Protein AF-A0AAC9LGB8-F1 (afdb_monomer_lite)

Sequence (91 aa):
MDRADGDVVAKAADCPIRNSGPTRGMAKLENSSDGIEVGVSEHTSAVVDAESTNGTVRNSLSVQDAGRSGDSVEIHARNRRDGIVLRRALD

pLDDT: mean 74.54, std 14.05, range [38.44, 91.94]

Organism: NCBI:txid1612552

Radius of gyration: 12.27 Å; chains: 1; bounding box: 30×22×35 Å

Foldseek 3Di:
DDAPPEEAEDEDEADEAADQYAYFEEYAYEYEADEYEDAHAPLEAEDDDEDEQAEEEAAPDDHDPPPPRPTYYYYHYYYYHYYYYYDHHDD

Structure (mmCIF, N/CA/C/O backbone):
data_AF-A0AAC9LGB8-F1
#
_entry.id   AF-A0AAC9LGB8-F1
#
loop_
_atom_site.group_PDB
_atom_site.id
_atom_site.type_symbol
_atom_site.label_atom_id
_atom_site.label_alt_id
_atom_site.label_comp_id
_atom_site.label_asym_id
_atom_site.label_entity_id
_atom_site.label_seq_id
_atom_site.pdbx_PDB_ins_code
_atom_site.Cartn_x
_atom_site.Cartn_y
_atom_site.Cartn_z
_atom_site.occupancy
_atom_site.B_iso_or_equiv
_atom_site.auth_seq_id
_atom_site.auth_comp_id
_atom_site.auth_asym_id
_atom_site.auth_atom_id
_atom_site.pdbx_PDB_model_num
ATOM 1 N N . MET A 1 1 ? -18.196 -4.448 -3.559 1.00 38.44 1 MET A N 1
ATOM 2 C CA . MET A 1 1 ? -17.405 -3.505 -2.751 1.00 38.44 1 MET A CA 1
ATOM 3 C C . MET A 1 1 ? -16.712 -4.356 -1.718 1.00 38.44 1 MET A C 1
ATOM 5 O O . MET A 1 1 ? -17.400 -4.947 -0.898 1.00 38.44 1 MET A O 1
ATOM 9 N N . ASP A 1 2 ? -15.414 -4.573 -1.898 1.00 39.28 2 ASP A N 1
ATOM 10 C CA . ASP A 1 2 ? -14.637 -5.455 -1.033 1.00 39.28 2 ASP A CA 1
ATOM 11 C C . ASP A 1 2 ? -14.346 -4.698 0.266 1.00 39.28 2 ASP A C 1
ATOM 13 O O . ASP A 1 2 ? -13.674 -3.666 0.256 1.00 39.28 2 ASP A O 1
ATOM 17 N N . ARG A 1 3 ? -14.984 -5.134 1.351 1.00 43.34 3 ARG A N 1
ATOM 18 C CA . ARG A 1 3 ? -14.820 -4.586 2.696 1.00 43.34 3 ARG A CA 1
ATOM 19 C C . ARG A 1 3 ? -13.940 -5.578 3.440 1.00 43.34 3 ARG A C 1
ATOM 21 O O . ARG A 1 3 ? -14.418 -6.626 3.864 1.00 43.34 3 ARG A O 1
ATOM 28 N N . ALA A 1 4 ? -12.651 -5.279 3.529 1.00 49.41 4 ALA A N 1
ATOM 29 C CA . ALA A 1 4 ? -11.716 -6.116 4.260 1.00 49.41 4 ALA A CA 1
ATOM 30 C C . ALA A 1 4 ? -11.725 -5.708 5.738 1.00 49.41 4 ALA A C 1
ATOM 32 O O . ALA A 1 4 ? -10.968 -4.844 6.166 1.00 49.41 4 ALA A O 1
ATOM 33 N N . ASP A 1 5 ? -12.598 -6.339 6.522 1.00 50.09 5 ASP A N 1
ATOM 34 C CA . ASP A 1 5 ? -12.628 -6.246 7.992 1.00 50.09 5 ASP A CA 1
ATOM 35 C C . ASP A 1 5 ? -11.456 -7.028 8.661 1.00 50.09 5 ASP A C 1
ATOM 37 O O . ASP A 1 5 ? -11.504 -7.352 9.846 1.00 50.09 5 ASP A O 1
ATOM 41 N N . GLY A 1 6 ? -10.386 -7.333 7.913 1.00 55.16 6 GLY A N 1
ATOM 42 C CA . GLY A 1 6 ? -9.187 -8.048 8.364 1.00 55.16 6 GLY A CA 1
ATOM 43 C C . GLY A 1 6 ? -7.975 -7.775 7.466 1.00 55.16 6 GLY A C 1
ATOM 44 O O . GLY A 1 6 ? -8.108 -7.093 6.448 1.00 55.16 6 GLY A O 1
ATOM 45 N N . ASP A 1 7 ? -6.805 -8.294 7.858 1.00 53.12 7 ASP A N 1
ATOM 46 C CA . ASP A 1 7 ? -5.520 -8.063 7.182 1.00 53.12 7 ASP A CA 1
ATOM 47 C C . ASP A 1 7 ? -5.622 -8.187 5.653 1.00 53.12 7 ASP A C 1
ATOM 49 O O . ASP A 1 7 ? -6.081 -9.197 5.111 1.00 53.12 7 ASP A O 1
ATOM 53 N N . VAL A 1 8 ? -5.153 -7.162 4.941 1.00 65.38 8 VAL A N 1
ATOM 54 C CA . VAL A 1 8 ? -5.181 -7.106 3.478 1.00 65.38 8 VAL A CA 1
ATOM 55 C C . VAL A 1 8 ? -3.822 -7.511 2.935 1.00 65.38 8 VAL A C 1
ATOM 57 O O . VAL A 1 8 ? -2.829 -6.808 3.108 1.00 65.38 8 VAL A O 1
ATOM 60 N N . VAL A 1 9 ? -3.781 -8.615 2.195 1.00 63.66 9 VAL A N 1
ATOM 61 C CA . VAL A 1 9 ? -2.608 -9.001 1.405 1.00 63.66 9 VAL A CA 1
ATOM 62 C C . VAL A 1 9 ? -2.984 -8.937 -0.066 1.00 63.66 9 VAL A C 1
ATOM 64 O O . VAL A 1 9 ? -3.773 -9.750 -0.542 1.00 63.66 9 VAL A O 1
ATOM 67 N N . ALA A 1 10 ? -2.410 -7.984 -0.798 1.00 65.94 10 ALA A N 1
ATOM 68 C CA . ALA A 1 10 ? -2.626 -7.854 -2.235 1.00 65.94 10 ALA A CA 1
ATOM 69 C C . ALA A 1 10 ? -1.287 -7.833 -2.976 1.00 65.94 10 ALA A C 1
ATOM 71 O O . ALA A 1 10 ? -0.374 -7.082 -2.636 1.00 65.94 10 ALA A O 1
ATOM 72 N N . LYS A 1 11 ? -1.176 -8.656 -4.018 1.00 69.06 11 LYS A N 1
ATOM 73 C CA . LYS A 1 11 ? -0.030 -8.659 -4.929 1.00 69.06 11 LYS A CA 1
ATOM 74 C C . LYS A 1 11 ? -0.527 -8.524 -6.357 1.00 69.06 11 LYS A C 1
ATOM 76 O O . LYS A 1 11 ? -1.431 -9.252 -6.759 1.00 69.06 11 LYS A O 1
ATOM 81 N N . ALA A 1 12 ? 0.076 -7.622 -7.115 1.00 65.06 12 ALA A N 1
ATOM 82 C CA . ALA A 1 12 ? -0.207 -7.437 -8.531 1.00 65.06 12 ALA A CA 1
ATOM 83 C C . ALA A 1 12 ? 1.104 -7.299 -9.314 1.00 65.06 12 ALA A C 1
ATOM 85 O O . ALA A 1 12 ? 2.119 -6.865 -8.778 1.00 65.06 12 ALA A O 1
ATOM 86 N N . ALA A 1 13 ? 1.100 -7.701 -10.583 1.00 64.12 13 ALA A N 1
ATOM 87 C CA . ALA A 1 13 ? 2.248 -7.515 -11.472 1.00 64.12 13 ALA A CA 1
ATOM 88 C C . ALA A 1 13 ? 2.052 -6.278 -12.362 1.00 64.12 13 ALA A C 1
ATOM 90 O O . ALA A 1 13 ? 2.872 -5.365 -12.326 1.00 64.12 13 ALA A O 1
ATOM 91 N N . ASP A 1 14 ? 0.931 -6.233 -13.088 1.00 64.69 14 ASP A N 1
ATOM 92 C CA . ASP A 1 14 ? 0.623 -5.218 -14.111 1.00 64.69 14 ASP A CA 1
ATOM 93 C C . ASP A 1 14 ? -0.809 -4.675 -13.975 1.00 64.69 14 ASP A C 1
ATOM 95 O O . ASP A 1 14 ? -1.489 -4.373 -14.953 1.00 64.69 14 ASP A O 1
ATOM 99 N N . CYS A 1 15 ? -1.337 -4.668 -12.753 1.00 63.50 15 CYS A N 1
ATOM 100 C CA . CYS A 1 15 ? -2.651 -4.105 -12.467 1.00 63.50 15 CYS A CA 1
ATOM 101 C C . CYS A 1 15 ? -2.544 -3.170 -11.267 1.00 63.50 15 CYS A C 1
ATOM 103 O O . CYS A 1 15 ? -1.841 -3.502 -10.309 1.00 63.50 15 CYS A O 1
ATOM 105 N N . PRO A 1 16 ? -3.240 -2.024 -11.271 1.00 70.25 16 PRO A N 1
ATOM 106 C CA . PRO A 1 16 ? -3.232 -1.124 -10.131 1.00 70.25 16 PRO A CA 1
ATOM 107 C C . PRO A 1 16 ? -3.898 -1.790 -8.924 1.00 70.25 16 PRO A C 1
ATOM 109 O O . PRO A 1 16 ? -4.990 -2.353 -9.034 1.00 70.25 16 PRO A O 1
ATOM 112 N N . ILE A 1 17 ? -3.263 -1.684 -7.757 1.00 75.44 17 ILE A N 1
ATOM 113 C CA . ILE A 1 17 ? -3.862 -2.112 -6.488 1.00 75.44 17 ILE A CA 1
ATOM 114 C C . ILE A 1 17 ? -4.582 -0.907 -5.892 1.00 75.44 17 ILE A C 1
ATOM 116 O O . ILE A 1 17 ? -3.947 0.108 -5.608 1.00 75.44 17 ILE A O 1
ATOM 120 N N . ARG A 1 18 ? -5.899 -1.016 -5.695 1.00 75.06 18 ARG A N 1
ATOM 121 C CA . ARG A 1 18 ? -6.715 0.021 -5.052 1.00 75.06 18 ARG A CA 1
ATOM 122 C C . ARG A 1 18 ? -7.426 -0.557 -3.842 1.00 75.06 18 ARG A C 1
ATOM 124 O O . ARG A 1 18 ? -8.414 -1.273 -3.994 1.00 75.06 18 ARG A O 1
ATOM 131 N N . ASN A 1 19 ? -6.953 -0.212 -2.651 1.00 67.38 19 ASN A N 1
ATOM 132 C CA . ASN A 1 19 ? -7.693 -0.485 -1.429 1.00 67.38 19 ASN A CA 1
ATOM 133 C C . ASN A 1 19 ? -8.526 0.747 -1.067 1.00 67.38 19 ASN A C 1
ATOM 135 O O . ASN A 1 19 ? -7.991 1.779 -0.664 1.00 67.38 19 ASN A O 1
ATOM 139 N N . SER A 1 20 ? -9.836 0.642 -1.285 1.00 56.53 20 SER A N 1
ATOM 140 C CA . SER A 1 20 ? -10.787 1.739 -1.060 1.00 56.53 20 SER A CA 1
ATOM 141 C C . SER A 1 20 ? -11.389 1.712 0.346 1.00 56.53 20 SER A C 1
ATOM 143 O O . SER A 1 20 ? -12.038 2.679 0.729 1.00 56.53 20 SER A O 1
ATOM 145 N N . GLY A 1 21 ? -11.227 0.600 1.070 1.00 53.72 21 GLY A N 1
ATOM 146 C CA . GLY A 1 21 ? -11.889 0.345 2.342 1.00 53.72 21 GLY A CA 1
ATOM 147 C C . GLY A 1 21 ? -10.958 0.539 3.540 1.00 53.72 21 GLY A C 1
ATOM 148 O O . GLY A 1 21 ? -9.736 0.423 3.409 1.00 53.72 21 GLY A O 1
ATOM 149 N N . PRO A 1 22 ? -11.519 0.823 4.723 1.00 51.38 22 PRO A N 1
ATOM 150 C CA . PRO A 1 22 ? -10.738 0.985 5.936 1.00 51.38 22 PRO A CA 1
ATOM 151 C C . PRO A 1 22 ? -10.097 -0.353 6.318 1.00 51.38 22 PRO A C 1
ATOM 153 O O . PRO A 1 22 ? -10.788 -1.304 6.667 1.00 51.38 22 PRO A O 1
ATOM 156 N N . THR A 1 23 ? -8.770 -0.441 6.233 1.00 61.50 23 THR A N 1
ATOM 157 C CA . THR A 1 23 ? -8.041 -1.629 6.700 1.00 61.50 23 THR A CA 1
ATOM 158 C C . THR A 1 23 ? -7.808 -1.522 8.202 1.00 61.50 23 THR A C 1
ATOM 160 O O . THR A 1 23 ? -7.335 -0.489 8.677 1.00 61.50 23 THR A O 1
ATOM 163 N N . ARG A 1 24 ? -8.123 -2.587 8.942 1.00 63.88 24 ARG A N 1
ATOM 164 C CA . ARG A 1 24 ? -7.761 -2.764 10.355 1.00 63.88 24 ARG A CA 1
ATOM 165 C C . ARG A 1 24 ? -6.690 -3.850 10.439 1.00 63.88 24 ARG A C 1
ATOM 167 O O . ARG A 1 24 ? -6.832 -4.868 9.769 1.00 63.88 24 ARG A O 1
ATOM 174 N N . GLY A 1 25 ? -5.632 -3.640 11.224 1.00 74.12 25 GLY A N 1
ATOM 175 C CA . GLY A 1 25 ? -4.522 -4.597 11.323 1.00 74.12 25 GLY A CA 1
ATOM 176 C C . GLY A 1 25 ? -3.391 -4.283 10.344 1.00 74.12 25 GLY A C 1
ATOM 177 O O . GLY A 1 25 ? -2.720 -3.270 10.510 1.00 74.12 25 GLY A O 1
ATOM 178 N N . MET A 1 26 ? -3.156 -5.124 9.337 1.00 78.69 26 MET A N 1
ATOM 179 C CA . MET A 1 26 ? -2.012 -4.996 8.426 1.00 78.69 26 MET A CA 1
ATOM 180 C C . MET A 1 26 ? -2.417 -5.010 6.944 1.00 78.69 26 MET A C 1
ATOM 182 O O . MET A 1 26 ? -3.202 -5.842 6.499 1.00 78.69 26 MET A O 1
ATOM 186 N N . ALA A 1 27 ? -1.826 -4.119 6.148 1.00 82.94 27 ALA A N 1
ATOM 187 C CA . ALA A 1 27 ? -1.916 -4.080 4.694 1.00 82.94 27 ALA A CA 1
ATOM 188 C C . ALA A 1 27 ? -0.539 -4.359 4.077 1.00 82.94 27 ALA A C 1
ATOM 190 O O . ALA A 1 27 ? 0.351 -3.513 4.147 1.00 82.94 27 ALA A O 1
ATOM 191 N N . LYS A 1 28 ? -0.360 -5.513 3.428 1.00 85.81 28 LYS A N 1
ATOM 192 C CA . LYS A 1 28 ? 0.856 -5.844 2.673 1.00 85.81 28 LYS A CA 1
ATOM 193 C C . LYS A 1 28 ? 0.578 -5.822 1.174 1.00 85.81 28 LYS A C 1
ATOM 195 O O . LYS A 1 28 ? -0.168 -6.659 0.664 1.00 85.81 28 LYS A O 1
ATOM 200 N N . LEU A 1 29 ? 1.187 -4.865 0.480 1.00 84.50 29 LEU A N 1
ATOM 201 C CA . LEU A 1 29 ? 0.900 -4.540 -0.914 1.00 84.50 29 LEU A CA 1
ATOM 202 C C . LEU A 1 29 ? 2.188 -4.557 -1.741 1.00 84.50 29 LEU A C 1
ATOM 204 O O . LEU A 1 29 ? 3.121 -3.809 -1.456 1.00 84.50 29 LEU A O 1
ATOM 208 N N . GLU A 1 30 ? 2.232 -5.383 -2.783 1.00 85.50 30 GLU A N 1
ATOM 209 C CA . GLU A 1 30 ? 3.383 -5.479 -3.692 1.00 85.50 30 GLU A CA 1
ATOM 210 C C . GLU A 1 30 ? 2.928 -5.318 -5.150 1.00 85.50 30 GLU A C 1
ATOM 212 O O . GLU A 1 30 ? 2.054 -6.059 -5.609 1.00 85.50 30 GLU A O 1
ATOM 217 N N . ASN A 1 31 ? 3.524 -4.364 -5.876 1.00 81.44 31 ASN A N 1
ATOM 218 C CA . ASN A 1 31 ? 3.303 -4.147 -7.310 1.00 81.44 31 ASN A CA 1
ATOM 219 C C . ASN A 1 31 ? 4.626 -4.001 -8.086 1.00 81.44 31 ASN A C 1
ATOM 221 O O . ASN A 1 31 ? 5.646 -3.593 -7.531 1.00 81.44 31 ASN A O 1
ATOM 225 N N . SER A 1 32 ? 4.630 -4.365 -9.370 1.00 76.69 32 SER A N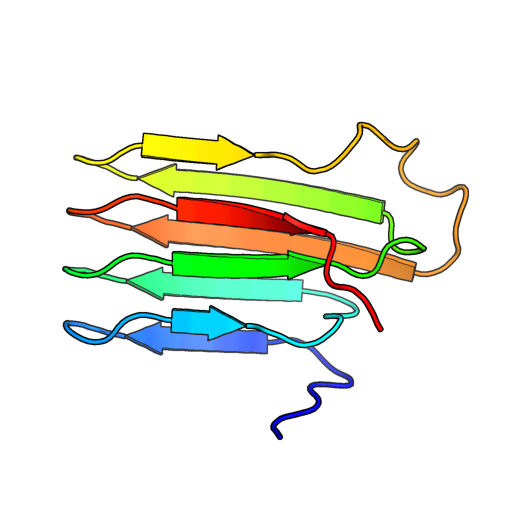 1
ATOM 226 C CA . SER A 1 32 ? 5.826 -4.341 -10.229 1.00 76.69 32 SER A CA 1
ATOM 227 C C . SER A 1 32 ? 5.797 -3.250 -11.302 1.00 76.69 32 SER A C 1
ATOM 229 O O . SER A 1 32 ? 6.857 -2.771 -11.722 1.00 76.69 32 SER A O 1
ATOM 231 N N . SER A 1 33 ? 4.616 -2.872 -11.783 1.00 67.56 33 SER A N 1
ATOM 232 C CA . SER A 1 33 ? 4.488 -2.007 -12.961 1.00 67.56 33 SER A CA 1
ATOM 233 C C . SER A 1 33 ? 3.569 -0.818 -12.713 1.00 67.56 33 SER A C 1
ATOM 235 O O . SER A 1 33 ? 3.950 0.300 -13.049 1.00 67.56 33 SER A O 1
ATOM 237 N N . ASP A 1 34 ? 2.415 -1.040 -12.087 1.00 80.56 34 ASP A N 1
ATOM 238 C CA . ASP A 1 34 ? 1.391 -0.016 -11.871 1.00 80.56 34 ASP A CA 1
ATOM 239 C C . ASP A 1 34 ? 1.402 0.550 -10.449 1.00 80.56 34 ASP A C 1
ATOM 241 O O . ASP A 1 34 ? 2.080 0.049 -9.550 1.00 80.56 34 ASP A O 1
ATOM 245 N N . GLY A 1 35 ? 0.647 1.628 -10.238 1.00 82.88 35 GLY A N 1
ATOM 246 C CA . GLY A 1 35 ? 0.555 2.304 -8.949 1.00 82.88 35 GLY A CA 1
ATOM 247 C C . GLY A 1 35 ? -0.128 1.479 -7.852 1.00 82.88 35 GLY A C 1
ATOM 248 O O . GLY A 1 35 ? -0.914 0.558 -8.106 1.00 82.88 35 GLY A O 1
ATOM 249 N N . ILE A 1 36 ? 0.155 1.855 -6.604 1.00 84.94 36 ILE A N 1
ATOM 250 C CA . ILE A 1 36 ? -0.555 1.369 -5.414 1.00 84.94 36 ILE A CA 1
ATOM 251 C C . ILE A 1 36 ? -1.300 2.541 -4.779 1.00 84.94 36 ILE A C 1
ATOM 253 O O . ILE A 1 36 ? -0.706 3.582 -4.507 1.00 84.94 36 ILE A O 1
ATOM 257 N N . GLU A 1 37 ? -2.588 2.360 -4.507 1.00 85.12 37 GLU A N 1
ATOM 258 C CA . GLU A 1 37 ? -3.426 3.330 -3.809 1.00 85.12 37 GLU A CA 1
ATOM 259 C C . GLU A 1 37 ? -4.041 2.703 -2.554 1.00 85.12 37 GLU A C 1
ATOM 261 O O . GLU A 1 37 ? -4.703 1.663 -2.623 1.00 85.12 37 GLU A O 1
ATOM 266 N N . VAL A 1 38 ? -3.818 3.351 -1.408 1.00 83.19 38 VAL A N 1
ATOM 267 C CA . VAL A 1 38 ? -4.271 2.884 -0.092 1.00 83.19 38 VAL A CA 1
ATOM 268 C C . VAL A 1 38 ? -5.125 3.946 0.587 1.00 83.19 38 VAL A C 1
ATOM 270 O O . VAL A 1 38 ? -4.662 5.062 0.843 1.00 83.19 38 VAL A O 1
ATOM 273 N N . GLY A 1 39 ? -6.370 3.583 0.887 1.00 82.50 39 GLY A N 1
ATOM 274 C CA . GLY A 1 39 ? -7.276 4.328 1.749 1.00 82.50 39 GLY A CA 1
ATOM 275 C C . GLY A 1 39 ? -7.147 3.905 3.212 1.00 82.50 39 GLY A C 1
ATOM 276 O O . GLY A 1 39 ? -7.129 2.716 3.519 1.00 82.50 39 GLY A O 1
ATOM 277 N N . VAL A 1 40 ? -7.080 4.876 4.121 1.00 78.50 40 VAL A N 1
ATOM 278 C CA . VAL A 1 40 ? -7.118 4.651 5.576 1.00 78.50 40 VAL A CA 1
ATOM 279 C C . VAL A 1 40 ? -8.299 5.408 6.171 1.00 78.50 40 VAL A C 1
ATOM 281 O O . VAL A 1 40 ? -8.454 6.586 5.855 1.00 78.50 40 VAL A O 1
ATOM 284 N N . SER A 1 41 ? -9.090 4.780 7.050 1.00 78.19 41 SER A N 1
ATOM 285 C CA . SER A 1 41 ? -10.202 5.468 7.734 1.00 78.19 41 SER A CA 1
ATOM 286 C C . SER A 1 41 ? -9.717 6.734 8.445 1.00 78.19 41 SER A C 1
ATOM 288 O O . SER A 1 41 ? -8.592 6.791 8.959 1.00 78.19 41 SER A O 1
ATOM 290 N N . GLU A 1 42 ? -10.567 7.754 8.511 1.00 75.50 42 GLU A N 1
ATOM 291 C CA . GLU A 1 42 ? -10.270 9.009 9.210 1.00 75.50 42 GLU A CA 1
ATOM 292 C C . GLU A 1 42 ? -9.955 8.796 10.699 1.00 75.50 42 GLU A C 1
ATOM 294 O O . GLU A 1 42 ? -9.089 9.475 11.256 1.00 75.50 42 GLU A O 1
ATOM 299 N N . HIS A 1 43 ? -10.570 7.782 11.311 1.00 74.44 43 HIS A N 1
ATOM 300 C CA . HIS A 1 43 ? -10.451 7.480 12.738 1.00 74.44 43 HIS A CA 1
ATOM 301 C C . HIS A 1 43 ? -9.402 6.406 13.068 1.00 74.44 43 HIS A C 1
ATOM 303 O O . HIS A 1 43 ? -9.338 5.955 14.210 1.00 74.44 43 HIS A O 1
ATOM 309 N N . THR A 1 44 ? -8.579 5.988 12.103 1.00 76.56 44 THR A N 1
ATOM 310 C CA . THR A 1 44 ? -7.562 4.937 12.283 1.00 76.56 44 THR A CA 1
ATOM 311 C C . THR A 1 44 ? -6.155 5.533 12.214 1.00 76.56 44 THR A C 1
ATOM 313 O O . THR A 1 44 ? -5.813 6.263 11.273 1.00 76.56 44 THR A O 1
ATOM 316 N N . SER A 1 45 ? -5.316 5.227 13.206 1.00 81.69 45 SER A N 1
ATOM 317 C CA . SER A 1 45 ? -3.890 5.577 13.156 1.00 81.69 45 SER A CA 1
ATOM 318 C C . SER A 1 45 ? -3.177 4.680 12.142 1.00 81.69 45 SER A C 1
ATOM 320 O O . SER A 1 45 ? -3.533 3.518 11.991 1.00 81.69 45 SER A O 1
ATOM 322 N N . ALA A 1 46 ? -2.180 5.201 11.424 1.00 81.75 46 ALA A N 1
ATOM 323 C CA . ALA A 1 46 ? -1.460 4.430 10.412 1.00 81.75 46 ALA A CA 1
ATOM 324 C C . ALA A 1 46 ? 0.045 4.480 10.648 1.00 81.75 46 ALA A C 1
ATOM 326 O O . ALA A 1 46 ? 0.630 5.561 10.732 1.00 81.75 46 ALA A O 1
ATOM 327 N N . VAL A 1 47 ? 0.663 3.306 10.687 1.00 86.31 47 VAL A N 1
ATOM 328 C CA . VAL A 1 47 ? 2.111 3.135 10.609 1.00 86.31 47 VAL A CA 1
ATOM 329 C C . VAL A 1 47 ? 2.435 2.795 9.161 1.00 86.31 47 VAL A C 1
ATOM 331 O O . VAL A 1 47 ? 1.934 1.809 8.628 1.00 86.31 47 VAL A O 1
ATOM 334 N N . VAL A 1 48 ? 3.223 3.640 8.495 1.00 87.00 48 VAL A N 1
ATOM 335 C CA . VAL A 1 48 ? 3.468 3.530 7.052 1.00 87.00 48 VAL A CA 1
ATOM 336 C C . VAL A 1 48 ? 4.927 3.208 6.783 1.00 87.00 48 VAL A C 1
ATOM 338 O O . VAL A 1 48 ? 5.813 4.001 7.092 1.00 87.00 48 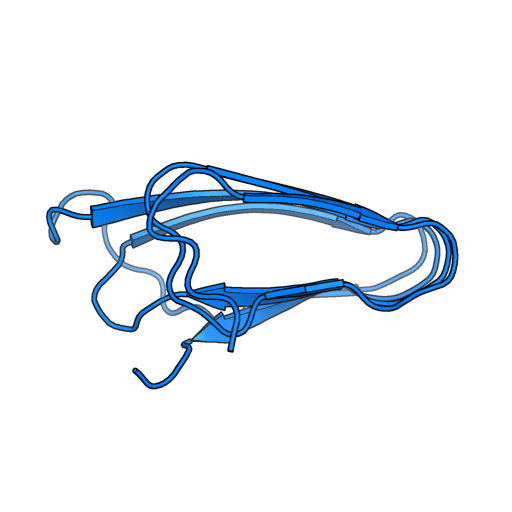VAL A O 1
ATOM 341 N N . ASP A 1 49 ? 5.141 2.083 6.117 1.00 90.81 49 ASP A N 1
ATOM 342 C CA . ASP A 1 49 ? 6.389 1.691 5.486 1.00 90.81 49 ASP A CA 1
ATOM 343 C C . ASP A 1 49 ? 6.136 1.513 3.980 1.00 90.81 49 ASP A C 1
ATOM 345 O O . ASP A 1 49 ? 5.639 0.483 3.518 1.00 90.81 49 ASP A O 1
ATOM 349 N N . ALA A 1 50 ? 6.451 2.542 3.195 1.00 90.69 50 ALA A N 1
ATOM 350 C CA . ALA A 1 50 ? 6.196 2.566 1.761 1.00 90.69 50 ALA A CA 1
ATOM 351 C C . ALA A 1 50 ? 7.457 2.933 0.977 1.00 90.69 50 ALA A C 1
ATOM 353 O O . ALA A 1 50 ? 8.103 3.940 1.261 1.00 90.69 50 ALA A O 1
ATOM 354 N N . GLU A 1 51 ? 7.761 2.150 -0.055 1.00 91.94 51 GLU A N 1
ATOM 355 C CA . GLU A 1 51 ? 8.926 2.354 -0.914 1.00 91.94 51 GLU A CA 1
ATOM 356 C C . GLU A 1 51 ? 8.552 2.098 -2.376 1.00 91.94 51 GLU A C 1
ATOM 358 O O . GLU A 1 51 ? 7.945 1.076 -2.705 1.00 91.94 51 GLU A O 1
ATOM 363 N N . SER A 1 52 ? 8.932 3.023 -3.260 1.00 88.69 52 SER A N 1
ATOM 364 C CA . SER A 1 52 ? 8.902 2.794 -4.703 1.00 88.69 52 SER A CA 1
ATOM 365 C C . SER A 1 52 ? 10.299 2.954 -5.288 1.00 88.69 52 SER A C 1
ATOM 367 O O . SER A 1 52 ? 10.931 3.985 -5.074 1.00 88.69 52 SER A O 1
ATOM 369 N N . THR A 1 53 ? 10.778 1.953 -6.031 1.00 89.50 53 THR A N 1
ATOM 370 C CA . THR A 1 53 ? 12.150 1.949 -6.566 1.00 89.50 53 THR A CA 1
ATOM 371 C C . THR A 1 53 ? 12.372 3.009 -7.652 1.00 89.50 53 THR A C 1
ATOM 373 O O . THR A 1 53 ? 13.394 3.683 -7.629 1.00 89.50 53 THR A O 1
ATOM 376 N N . ASN A 1 54 ? 11.442 3.167 -8.602 1.00 87.50 54 ASN A N 1
ATOM 377 C CA . ASN A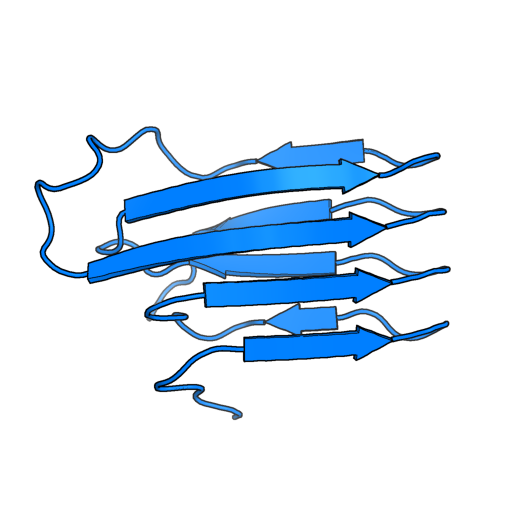 1 54 ? 11.525 4.161 -9.689 1.00 87.50 54 ASN A CA 1
ATOM 378 C C . ASN A 1 54 ? 10.311 5.106 -9.747 1.00 87.50 54 ASN A C 1
ATOM 380 O O . ASN A 1 54 ? 10.082 5.751 -10.768 1.00 87.50 54 ASN A O 1
ATOM 384 N N . GLY A 1 55 ? 9.529 5.195 -8.672 1.00 87.06 55 GLY A N 1
ATOM 385 C CA . GLY A 1 55 ? 8.367 6.077 -8.587 1.00 87.06 55 GLY A CA 1
ATOM 386 C C . GLY A 1 55 ? 8.409 7.005 -7.380 1.00 87.06 55 GLY A C 1
ATOM 387 O O . GLY A 1 55 ? 9.452 7.242 -6.779 1.00 87.06 55 GLY A O 1
ATOM 388 N N . THR A 1 56 ? 7.250 7.556 -7.017 1.00 90.38 56 THR A N 1
ATOM 389 C CA . THR A 1 56 ? 7.126 8.473 -5.871 1.00 90.38 56 THR A CA 1
ATOM 390 C C . THR A 1 56 ? 6.200 7.910 -4.810 1.00 90.38 56 THR A C 1
ATOM 392 O O . THR A 1 56 ? 5.199 7.279 -5.128 1.00 90.38 56 THR A O 1
ATOM 395 N N . VAL A 1 57 ? 6.501 8.172 -3.542 1.00 91.75 57 VAL A N 1
ATOM 396 C CA . VAL A 1 57 ? 5.584 7.890 -2.435 1.00 91.75 57 VAL A CA 1
ATOM 397 C C . VAL A 1 57 ? 4.930 9.203 -2.020 1.00 91.75 57 VAL A C 1
ATOM 399 O O . VAL A 1 57 ? 5.614 10.151 -1.637 1.00 91.75 57 VAL A O 1
ATOM 402 N N . ARG A 1 58 ? 3.601 9.277 -2.117 1.00 91.25 58 ARG A N 1
ATOM 403 C CA . ARG A 1 58 ? 2.797 10.425 -1.686 1.00 91.25 58 ARG A CA 1
ATOM 404 C C . ARG A 1 58 ? 1.954 10.025 -0.491 1.00 91.25 58 ARG A C 1
ATOM 406 O O . ARG A 1 58 ? 0.977 9.295 -0.634 1.00 91.25 58 ARG A O 1
ATOM 413 N N . ASN A 1 59 ? 2.327 10.527 0.679 1.00 89.06 59 ASN A N 1
ATOM 414 C CA . ASN A 1 59 ? 1.578 10.316 1.908 1.00 89.06 59 ASN A CA 1
ATOM 415 C C . ASN A 1 59 ? 0.799 11.586 2.271 1.00 89.06 59 ASN A C 1
ATOM 417 O O . ASN A 1 59 ? 1.399 12.614 2.573 1.00 89.06 59 ASN A O 1
ATOM 421 N N . SER A 1 60 ? -0.530 11.505 2.221 1.00 87.88 60 SER A N 1
ATOM 422 C CA . SER A 1 60 ? -1.447 12.583 2.622 1.00 87.88 60 SER A CA 1
ATOM 423 C C . SER A 1 60 ? -2.175 12.290 3.939 1.00 87.88 60 SER A C 1
ATOM 425 O O . SER A 1 60 ? -3.117 12.989 4.306 1.00 87.88 60 SER A O 1
ATOM 427 N N . LEU A 1 61 ? -1.746 11.257 4.668 1.00 83.12 61 LEU A N 1
ATOM 428 C CA . LEU A 1 61 ? -2.267 10.958 5.993 1.00 83.12 61 LEU A CA 1
ATOM 429 C C . LEU A 1 61 ? -1.750 12.011 6.977 1.00 83.12 61 LEU A C 1
ATOM 431 O O . LEU A 1 61 ? -0.545 12.204 7.126 1.00 83.12 61 LEU A O 1
ATOM 435 N N . SER A 1 62 ? -2.664 12.680 7.676 1.00 77.88 62 SER A N 1
ATOM 436 C CA . SER A 1 62 ? -2.304 13.531 8.809 1.00 77.88 62 SER A CA 1
ATOM 437 C C . SER A 1 62 ? -1.562 12.705 9.857 1.00 77.88 62 SER A C 1
ATOM 439 O O . SER A 1 62 ? -1.998 11.591 10.172 1.00 77.88 62 SER A O 1
ATOM 441 N N . VAL A 1 63 ? -0.469 13.258 10.394 1.00 68.44 63 VAL A N 1
ATOM 442 C CA . VAL A 1 63 ? 0.239 12.686 11.544 1.00 68.44 63 VAL A CA 1
ATOM 443 C C . VAL A 1 63 ? -0.755 12.611 12.699 1.00 68.44 63 VAL A C 1
ATOM 445 O O . VAL A 1 63 ? -1.266 13.635 13.147 1.00 68.44 63 VAL A O 1
ATOM 448 N N . GLN A 1 64 ? -1.066 11.395 13.135 1.00 66.31 64 GLN A N 1
ATOM 449 C CA . GLN A 1 64 ? -1.876 11.132 14.319 1.00 66.31 64 GLN A CA 1
ATOM 450 C C . GLN A 1 64 ? -1.006 10.368 15.311 1.00 66.31 64 GLN A C 1
ATOM 452 O O . GLN A 1 64 ? -0.253 9.483 14.898 1.00 66.31 64 GLN A O 1
ATOM 457 N N . ASP A 1 65 ? -1.107 10.693 16.599 1.00 55.22 65 ASP A N 1
ATOM 458 C CA . ASP A 1 65 ? -0.437 9.917 17.640 1.00 55.22 65 ASP A CA 1
ATOM 459 C C . ASP A 1 65 ? -0.891 8.454 17.542 1.00 55.22 65 ASP A C 1
ATOM 461 O O . ASP A 1 65 ? -2.086 8.135 17.619 1.00 55.22 65 ASP A O 1
ATOM 465 N N . ALA A 1 66 ? 0.067 7.552 17.325 1.00 54.81 66 ALA A N 1
ATOM 466 C CA . ALA A 1 66 ? -0.186 6.122 17.353 1.00 54.81 66 ALA A CA 1
ATOM 467 C C . ALA A 1 66 ? -0.712 5.760 18.753 1.00 54.81 66 ALA A C 1
ATOM 469 O O . ALA A 1 66 ? 0.005 5.898 19.741 1.00 54.81 66 ALA A O 1
ATOM 470 N N . GLY A 1 67 ? -1.982 5.350 18.846 1.00 50.91 67 GLY A N 1
ATOM 471 C CA . GLY A 1 67 ? -2.574 4.852 20.092 1.00 50.91 67 GLY A CA 1
ATOM 472 C C . GLY A 1 67 ? -3.662 5.708 20.747 1.00 50.91 67 GLY A C 1
ATOM 473 O O . GLY A 1 67 ? -4.164 5.300 21.791 1.00 50.91 67 GLY A O 1
ATOM 474 N N . ARG A 1 68 ? -4.079 6.854 20.178 1.00 49.72 68 ARG A N 1
ATOM 475 C CA . ARG A 1 68 ? -5.232 7.608 20.732 1.00 49.72 68 ARG A CA 1
ATOM 476 C C . ARG A 1 68 ? -6.595 7.101 20.249 1.00 49.72 68 ARG A C 1
ATOM 478 O O . ARG A 1 68 ? -7.586 7.270 20.952 1.00 49.72 68 ARG A O 1
ATOM 485 N N . SER A 1 69 ? -6.635 6.474 19.076 1.00 51.78 69 SER A N 1
ATOM 486 C CA . SER A 1 69 ? -7.814 5.807 18.524 1.00 51.78 69 SER A CA 1
ATOM 487 C C . SER A 1 69 ? -7.541 4.304 18.504 1.00 51.78 69 SER A C 1
ATOM 489 O O . SER A 1 69 ? -6.444 3.892 18.132 1.00 51.78 69 SER A O 1
ATOM 491 N N . GLY A 1 70 ? -8.484 3.491 18.983 1.00 58.12 70 GLY A N 1
ATOM 492 C CA . GLY A 1 70 ? -8.259 2.067 19.280 1.00 58.12 70 GLY A CA 1
ATOM 493 C C . GLY A 1 70 ? -7.909 1.187 18.074 1.00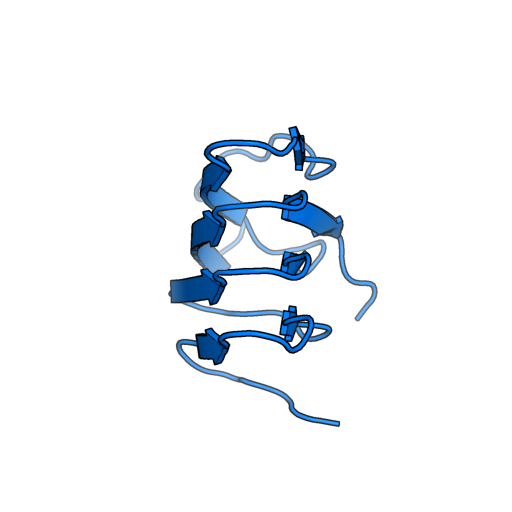 58.12 70 GLY A C 1
ATOM 494 O O . GLY A 1 70 ? -7.408 0.084 18.267 1.00 58.12 70 GLY A O 1
ATOM 495 N N . ASP A 1 71 ? -8.126 1.678 16.852 1.00 71.31 71 ASP A N 1
ATOM 496 C CA . ASP A 1 71 ? -7.754 0.998 15.615 1.00 71.31 71 ASP A CA 1
ATOM 497 C C . ASP A 1 71 ? -6.469 1.610 15.029 1.00 71.31 71 ASP A C 1
ATOM 499 O O . ASP A 1 71 ? -6.396 2.813 14.748 1.00 71.31 71 ASP A O 1
ATOM 503 N N . SER A 1 72 ? -5.466 0.759 14.801 1.00 76.50 72 SER A N 1
ATOM 504 C CA . SER A 1 72 ? -4.239 1.084 14.068 1.00 76.50 72 SER A CA 1
ATOM 505 C C . SER A 1 72 ? -4.103 0.172 12.852 1.00 76.50 72 SER A C 1
ATOM 507 O O . SER A 1 72 ? -4.492 -0.997 12.901 1.00 76.50 72 SER A O 1
ATOM 509 N N . VAL A 1 73 ? -3.531 0.702 11.772 1.00 80.06 73 VAL A N 1
ATOM 510 C CA . VAL A 1 73 ? -3.168 -0.063 10.581 1.00 80.06 73 VAL A CA 1
ATOM 511 C C . VAL A 1 73 ? -1.676 0.044 10.294 1.00 80.06 73 VAL A C 1
ATOM 513 O O . VAL A 1 73 ? -1.112 1.136 10.267 1.00 80.06 73 VAL A O 1
ATOM 516 N N . GLU A 1 74 ? -1.032 -1.087 10.052 1.00 85.19 74 GLU A N 1
ATOM 517 C CA . GLU A 1 74 ? 0.328 -1.164 9.533 1.00 85.19 74 GLU A CA 1
ATOM 518 C C . GLU A 1 74 ? 0.276 -1.334 8.019 1.00 85.19 74 GLU A C 1
ATOM 520 O O . GLU A 1 74 ? -0.340 -2.264 7.511 1.00 85.19 74 GLU A O 1
ATOM 525 N N . ILE A 1 75 ? 0.905 -0.434 7.272 1.00 86.56 75 ILE A N 1
ATOM 526 C CA . ILE A 1 75 ? 0.897 -0.454 5.810 1.00 86.56 75 ILE A CA 1
ATOM 527 C C . ILE A 1 75 ? 2.316 -0.702 5.332 1.00 86.56 75 ILE A C 1
ATOM 529 O O . ILE A 1 75 ? 3.178 0.161 5.477 1.00 86.56 75 ILE A O 1
ATOM 533 N N . HIS A 1 76 ? 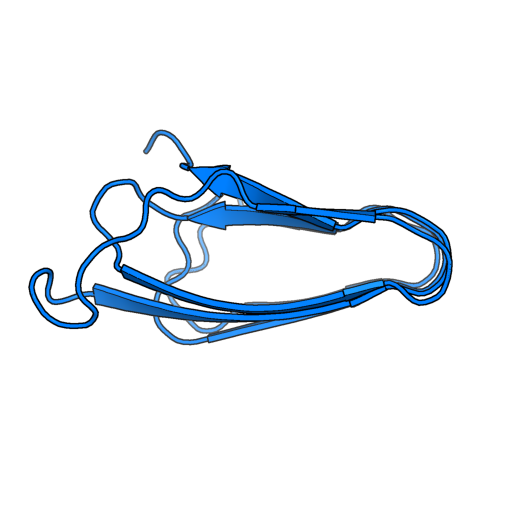2.530 -1.857 4.711 1.00 90.06 76 HIS A N 1
ATOM 534 C CA . HIS A 1 76 ? 3.757 -2.204 4.016 1.00 90.06 76 HIS A CA 1
ATOM 535 C C . HIS A 1 76 ? 3.498 -2.227 2.510 1.00 90.06 76 HIS A C 1
ATOM 537 O O . HIS A 1 76 ? 2.899 -3.168 1.985 1.00 90.06 76 H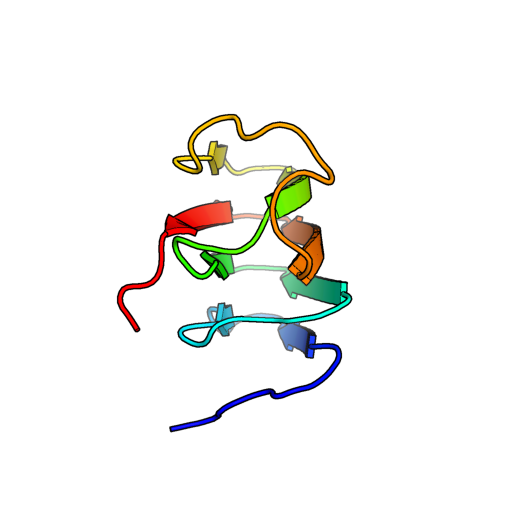IS A O 1
ATOM 543 N N . ALA A 1 77 ? 3.940 -1.185 1.810 1.00 89.50 77 ALA A N 1
ATOM 544 C CA . ALA A 1 77 ? 3.725 -1.034 0.374 1.00 89.50 77 ALA A CA 1
ATOM 545 C C . ALA A 1 77 ? 5.059 -1.001 -0.379 1.00 89.50 77 ALA A C 1
ATOM 547 O O . ALA A 1 77 ? 5.963 -0.238 -0.030 1.00 89.50 77 ALA A O 1
ATOM 548 N N . ARG A 1 78 ? 5.187 -1.821 -1.423 1.00 91.19 78 ARG A N 1
ATOM 549 C CA . ARG A 1 78 ? 6.370 -1.881 -2.287 1.00 91.19 78 ARG A CA 1
ATOM 550 C C . ARG A 1 78 ? 5.966 -1.807 -3.751 1.00 91.19 78 ARG A C 1
ATOM 552 O O . ARG A 1 78 ? 5.144 -2.600 -4.203 1.00 91.19 78 ARG A O 1
ATOM 559 N N . ASN A 1 79 ? 6.553 -0.865 -4.485 1.00 86.75 79 ASN A N 1
ATOM 560 C CA . ASN A 1 79 ? 6.372 -0.739 -5.929 1.00 86.75 79 ASN A CA 1
ATOM 561 C C . ASN A 1 79 ? 7.720 -0.602 -6.650 1.00 86.75 79 ASN A C 1
ATOM 563 O O . ASN A 1 79 ? 8.697 -0.134 -6.070 1.00 86.75 79 ASN A O 1
ATOM 567 N N . ARG A 1 80 ? 7.794 -0.988 -7.925 1.00 84.81 80 ARG A N 1
ATOM 568 C CA . ARG A 1 80 ? 9.033 -0.875 -8.708 1.00 84.81 80 ARG A CA 1
ATOM 569 C C . ARG A 1 80 ? 9.040 0.290 -9.695 1.00 84.81 80 ARG A C 1
ATOM 571 O O . ARG A 1 80 ? 10.094 0.902 -9.841 1.00 84.81 80 ARG A O 1
ATOM 578 N N . ARG A 1 81 ? 7.944 0.564 -10.414 1.00 79.62 81 ARG A N 1
ATOM 579 C CA . ARG A 1 81 ? 7.946 1.498 -11.564 1.00 79.62 81 ARG A CA 1
ATOM 580 C C . ARG A 1 81 ? 7.114 2.764 -11.373 1.00 79.62 81 ARG A C 1
ATOM 582 O O . ARG A 1 81 ? 7.602 3.828 -11.729 1.00 79.62 81 ARG A O 1
ATOM 589 N N . ASP A 1 82 ? 5.913 2.664 -10.813 1.00 84.44 82 ASP A N 1
ATOM 590 C CA . ASP A 1 82 ? 5.024 3.814 -10.593 1.00 84.44 82 ASP A CA 1
ATOM 591 C C . ASP A 1 82 ? 5.020 4.247 -9.112 1.00 84.44 82 ASP A C 1
ATOM 593 O O . ASP A 1 82 ? 5.825 3.795 -8.292 1.00 84.44 82 ASP A O 1
ATOM 597 N N . GLY A 1 83 ? 4.134 5.160 -8.737 1.00 87.94 83 GLY A N 1
ATOM 598 C CA . GLY A 1 83 ? 4.022 5.683 -7.391 1.00 87.94 83 GLY A CA 1
ATOM 599 C C . GLY A 1 83 ? 3.204 4.827 -6.426 1.00 87.94 83 GLY A C 1
ATOM 600 O O . GLY A 1 83 ? 2.553 3.840 -6.773 1.00 87.94 83 GLY A O 1
ATOM 601 N N . ILE A 1 84 ? 3.250 5.257 -5.172 1.00 89.44 84 ILE A N 1
ATOM 602 C CA . ILE A 1 84 ? 2.396 4.806 -4.080 1.00 89.44 84 ILE A CA 1
ATOM 603 C C . ILE A 1 84 ? 1.678 6.042 -3.548 1.00 89.44 84 ILE A C 1
ATOM 605 O O . ILE A 1 84 ? 2.318 7.051 -3.248 1.00 89.44 84 ILE A O 1
ATOM 609 N N . VAL A 1 85 ? 0.358 5.971 -3.417 1.00 90.81 85 VAL A N 1
ATOM 610 C CA . VAL A 1 85 ? -0.472 7.043 -2.865 1.00 90.81 85 VAL A CA 1
ATOM 611 C C . VAL A 1 85 ? -1.188 6.532 -1.625 1.00 90.81 85 VAL A C 1
ATOM 613 O O . VAL A 1 85 ? -1.944 5.564 -1.688 1.00 90.81 85 VAL A O 1
ATOM 616 N N . LEU A 1 86 ? -0.969 7.210 -0.501 1.00 87.44 86 LEU A N 1
ATOM 617 C CA . LEU A 1 86 ? -1.696 6.985 0.743 1.00 87.44 86 LEU A CA 1
ATOM 618 C C . LEU A 1 86 ? -2.593 8.184 1.026 1.00 87.44 86 LEU A C 1
ATOM 620 O O . LEU A 1 86 ? -2.122 9.329 1.044 1.00 87.44 86 LEU A O 1
ATOM 624 N N . ARG A 1 87 ? -3.880 7.920 1.255 1.00 87.12 87 ARG A N 1
ATOM 625 C CA . ARG A 1 87 ? -4.900 8.947 1.491 1.00 87.12 87 ARG A CA 1
ATOM 626 C C . ARG A 1 87 ? -5.915 8.512 2.536 1.00 87.12 87 ARG A C 1
ATOM 628 O O . ARG A 1 87 ? -6.103 7.321 2.781 1.00 87.12 87 ARG A O 1
ATOM 635 N N . ARG A 1 88 ? -6.595 9.488 3.132 1.00 82.44 88 ARG A N 1
ATOM 636 C CA . ARG A 1 88 ? -7.766 9.203 3.961 1.00 82.44 88 ARG A CA 1
ATOM 637 C C . ARG A 1 88 ? -8.910 8.715 3.074 1.00 82.44 88 ARG A C 1
ATOM 639 O O . ARG A 1 88 ? -9.157 9.282 2.010 1.00 82.44 88 ARG A O 1
ATOM 646 N N . ALA A 1 89 ? -9.539 7.622 3.484 1.00 74.88 89 ALA A N 1
ATOM 647 C CA . ALA A 1 89 ? -10.772 7.132 2.898 1.00 74.88 89 ALA A CA 1
ATOM 648 C C . ALA A 1 89 ? -11.936 7.772 3.651 1.00 74.88 89 ALA A C 1
ATOM 650 O O . ALA A 1 89 ? -11.939 7.795 4.881 1.00 74.88 89 ALA A O 1
ATOM 651 N N . LEU A 1 90 ? -12.894 8.296 2.893 1.00 64.56 90 LEU A N 1
ATOM 652 C CA . LEU A 1 90 ? -14.202 8.639 3.426 1.00 64.56 90 LEU A CA 1
ATOM 653 C C . LEU A 1 90 ? -14.947 7.312 3.614 1.00 64.56 90 LEU A C 1
ATOM 655 O O . LEU A 1 90 ? -15.037 6.539 2.656 1.00 64.56 90 LEU A O 1
ATOM 659 N N . ASP A 1 91 ? -15.380 7.036 4.842 1.00 57.66 91 ASP A N 1
ATOM 660 C CA . ASP A 1 91 ? -16.275 5.913 5.157 1.00 57.66 91 ASP A CA 1
ATOM 661 C C . ASP A 1 91 ? -17.669 6.105 4.525 1.00 57.66 91 ASP A C 1
ATOM 663 O O . ASP A 1 91 ? -18.125 7.269 4.409 1.00 57.66 91 ASP A O 1
#

Secondary structure (DSSP, 8-state):
----SS-EEEE-SSS-EEE-S---EEEEEE-SSS-EEEEEETT-EEEEEEEESSS-EEE------TTSSS-EEEEEEEESSS-EEEEEEP-